Protein AF-A9X7L1-F1 (afdb_monomer_lite)

pLDDT: mean 85.35, std 14.32, range [47.19, 96.69]

Organism: Clarias gariepinus (NCBI:txid13013)

InterPro domains:
  IPR003597 Immunoglobulin C1-set [PF07654] (16-69)
  IPR013783 Immunoglobulin-like fold [G3DSA:2.60.40.10] (8-69)
  IPR036179 Immunoglobulin-like domain superfamily [SSF48726] (12-68)
  IPR050160 Major Histocompatibility Complex/Immunoglobulin [PTHR19944] (10-69)

Radius of gyration: 17.94 Å; chains: 1; bounding box: 48×25×50 Å

Secondary structure (DSSP, 8-state):
-------PPPPBPPEEEEEESS---TTS---EEEEEES-BSS------EETTEE-TT-----GGG-S--

Foldseek 3Di:
DDPDDDDDDDFDDKDWDWDWPDDDDPPDDTDIDIDIDDGPPPDDDDFDDDPNHTDPPDDDDDCVPPPDD

Sequence (69 aa):
AVFSANAFAKESPPKIQVYSRNPGIYGQDNHLICHVSDFHPPDIEITLIKNNEEIPGAQQTDLAFEKGW

Structure (mmCIF, N/CA/C/O backbone):
data_AF-A9X7L1-F1
#
_entry.id   AF-A9X7L1-F1
#
loop_
_atom_site.group_PDB
_atom_site.id
_atom_site.type_symbol
_atom_site.label_atom_id
_atom_site.label_alt_id
_atom_site.label_comp_id
_atom_site.label_asym_id
_atom_site.label_entity_id
_atom_site.label_seq_id
_atom_site.pdbx_PDB_ins_code
_atom_site.Cartn_x
_atom_site.Cartn_y
_atom_site.Cartn_z
_atom_site.occupancy
_atom_site.B_iso_or_equiv
_atom_site.auth_seq_id
_atom_site.auth_comp_id
_atom_site.auth_asym_id
_atom_site.auth_atom_id
_atom_site.pdbx_PDB_model_num
ATOM 1 N N . ALA A 1 1 ? 31.766 -12.288 -35.600 1.00 47.19 1 ALA A N 1
ATOM 2 C CA . ALA A 1 1 ? 31.566 -12.328 -34.139 1.00 47.19 1 ALA A CA 1
ATOM 3 C C . 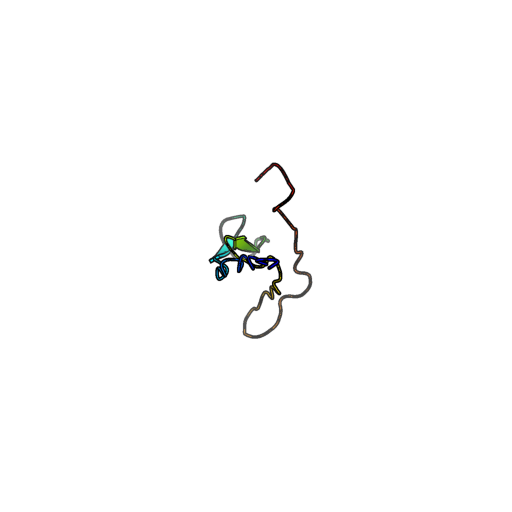ALA A 1 1 ? 30.286 -11.568 -33.828 1.00 47.19 1 ALA A C 1
ATOM 5 O O . ALA A 1 1 ? 30.182 -10.418 -34.232 1.00 47.19 1 ALA A O 1
ATOM 6 N N . VAL A 1 2 ? 29.290 -12.220 -33.226 1.00 49.66 2 VAL A N 1
ATOM 7 C CA . VAL A 1 2 ? 28.027 -11.570 -32.849 1.00 49.66 2 VAL A CA 1
ATOM 8 C C . VAL A 1 2 ? 28.218 -11.030 -31.435 1.00 49.66 2 VAL A C 1
ATOM 10 O O . VAL A 1 2 ? 28.332 -11.806 -30.491 1.00 49.66 2 VAL A O 1
ATOM 13 N N . PHE A 1 3 ? 28.343 -9.712 -31.295 1.00 54.31 3 PHE A N 1
ATOM 14 C CA . PHE A 1 3 ? 28.403 -9.060 -29.989 1.00 54.31 3 PHE A CA 1
ATOM 15 C C . PHE A 1 3 ? 26.975 -8.923 -29.461 1.00 54.31 3 PHE A C 1
ATOM 17 O O . PHE A 1 3 ? 26.257 -7.997 -29.828 1.00 54.31 3 PHE A O 1
ATOM 24 N N . SER A 1 4 ? 26.546 -9.877 -28.636 1.00 65.62 4 SER A N 1
ATOM 25 C CA . SER A 1 4 ? 25.281 -9.769 -27.912 1.00 65.62 4 SER A CA 1
ATOM 26 C C . SER A 1 4 ? 25.498 -8.845 -26.714 1.00 65.62 4 SER A C 1
ATOM 28 O O . SER A 1 4 ? 26.137 -9.227 -25.735 1.00 65.62 4 SER A O 1
ATOM 30 N N . ALA A 1 5 ? 25.027 -7.603 -26.813 1.00 64.12 5 ALA A N 1
ATOM 31 C CA . ALA A 1 5 ? 25.003 -6.678 -25.689 1.00 64.12 5 ALA A CA 1
ATOM 32 C C . ALA A 1 5 ? 23.800 -7.019 -24.798 1.00 64.12 5 ALA A C 1
ATOM 34 O O . ALA A 1 5 ? 22.661 -6.721 -25.146 1.00 64.12 5 ALA A O 1
ATOM 35 N N . ASN A 1 6 ? 24.050 -7.660 -23.656 1.00 65.12 6 ASN A N 1
ATOM 36 C CA . ASN A 1 6 ? 23.034 -7.822 -22.619 1.00 65.12 6 ASN A CA 1
ATOM 37 C C . ASN A 1 6 ? 22.919 -6.501 -21.849 1.00 65.12 6 ASN A C 1
ATOM 39 O O . ASN A 1 6 ? 23.816 -6.144 -21.084 1.00 65.12 6 ASN A O 1
ATOM 43 N N . ALA A 1 7 ? 21.835 -5.758 -22.069 1.00 70.94 7 ALA A N 1
ATOM 44 C CA . ALA A 1 7 ? 21.468 -4.646 -21.204 1.00 70.94 7 ALA A CA 1
ATOM 45 C C . ALA A 1 7 ? 20.836 -5.223 -19.929 1.00 70.94 7 ALA A C 1
ATOM 47 O O . ALA A 1 7 ? 19.729 -5.755 -19.974 1.00 70.94 7 ALA A O 1
ATOM 48 N N . PHE A 1 8 ? 21.547 -5.156 -18.802 1.00 73.62 8 PHE A N 1
ATOM 49 C CA . PHE A 1 8 ? 20.957 -5.472 -17.502 1.00 73.62 8 PHE A CA 1
ATOM 50 C C . PHE A 1 8 ? 20.019 -4.339 -17.098 1.00 73.62 8 PHE A C 1
ATOM 52 O O . PHE A 1 8 ? 20.408 -3.168 -17.103 1.00 73.62 8 PHE A O 1
ATOM 59 N N . ALA A 1 9 ? 18.780 -4.687 -16.771 1.00 80.19 9 ALA A N 1
ATOM 60 C CA . ALA A 1 9 ? 17.826 -3.716 -16.279 1.00 80.19 9 ALA A CA 1
ATOM 61 C C . ALA A 1 9 ? 18.217 -3.284 -14.858 1.00 80.19 9 ALA A C 1
ATOM 63 O O . ALA A 1 9 ? 18.709 -4.083 -14.061 1.00 80.19 9 ALA A O 1
ATOM 64 N N . LYS A 1 10 ? 18.060 -1.994 -14.559 1.00 87.56 10 LYS A N 1
ATOM 65 C CA . LYS A 1 10 ? 18.443 -1.442 -13.260 1.00 87.56 10 LYS A CA 1
ATOM 66 C C . LYS A 1 10 ? 17.393 -1.816 -12.223 1.00 87.56 10 LYS A C 1
ATOM 68 O O . LYS A 1 10 ? 16.254 -1.380 -12.341 1.00 87.56 10 LYS A O 1
ATOM 73 N N . GLU A 1 11 ? 17.799 -2.541 -11.192 1.00 93.31 11 GLU A N 1
ATOM 74 C CA . GLU A 1 11 ? 16.942 -2.817 -10.042 1.00 93.31 11 GLU A CA 1
ATOM 75 C C . GLU A 1 11 ? 16.661 -1.535 -9.252 1.00 93.31 11 GLU A C 1
ATOM 77 O O . GLU A 1 11 ? 17.559 -0.715 -9.005 1.00 93.31 11 GLU A O 1
ATOM 82 N N . SER A 1 12 ? 15.407 -1.363 -8.845 1.00 93.88 12 SER A N 1
ATOM 83 C CA . SER A 1 12 ? 15.018 -0.322 -7.904 1.00 93.88 12 SER A CA 1
ATOM 84 C C . SER A 1 12 ? 14.041 -0.879 -6.868 1.00 93.88 12 SER A C 1
ATOM 86 O O . SER A 1 12 ? 13.038 -1.491 -7.240 1.00 93.88 12 SER A O 1
ATOM 88 N N . PRO A 1 13 ? 14.325 -0.702 -5.564 1.00 94.75 13 PRO A N 1
ATOM 89 C CA . PRO A 1 13 ? 13.421 -1.150 -4.517 1.00 94.75 13 PRO A CA 1
ATOM 90 C C . PRO A 1 13 ? 12.156 -0.278 -4.489 1.00 94.75 13 PRO A C 1
ATOM 92 O O . PRO A 1 13 ? 12.228 0.911 -4.819 1.00 94.75 13 PRO A O 1
ATOM 95 N N . PRO A 1 14 ? 11.014 -0.826 -4.043 1.00 94.44 14 PRO A N 1
ATOM 96 C CA . PRO A 1 14 ? 9.780 -0.066 -3.933 1.00 94.44 14 PRO A CA 1
ATOM 97 C C . PRO A 1 14 ? 9.882 1.051 -2.901 1.00 94.44 14 PRO A C 1
ATOM 99 O O . PRO A 1 14 ? 10.405 0.879 -1.798 1.00 94.44 14 PRO A O 1
ATOM 102 N N . LYS A 1 15 ? 9.302 2.198 -3.243 1.00 95.25 15 LYS A N 1
ATOM 103 C CA . LYS A 1 15 ? 8.965 3.254 -2.290 1.00 95.25 15 LYS A CA 1
ATOM 104 C C . LYS A 1 15 ? 7.532 3.047 -1.841 1.00 95.25 15 LYS A C 1
ATOM 106 O O . LYS A 1 15 ? 6.651 2.881 -2.676 1.00 95.25 15 LYS A O 1
ATOM 111 N N . ILE A 1 16 ? 7.311 3.066 -0.532 1.00 95.19 16 ILE A N 1
ATOM 112 C CA . ILE A 1 16 ? 6.026 2.701 0.063 1.00 95.19 16 ILE A CA 1
ATOM 113 C C . ILE A 1 16 ? 5.521 3.864 0.909 1.00 95.19 16 ILE A C 1
ATOM 115 O O . ILE A 1 16 ? 6.252 4.409 1.738 1.00 95.19 16 ILE A O 1
ATOM 119 N N . GLN A 1 17 ? 4.259 4.229 0.711 1.00 95.25 17 GLN A N 1
ATOM 120 C CA . GLN A 1 17 ? 3.546 5.196 1.536 1.00 95.25 17 GLN A CA 1
ATOM 121 C C . GLN A 1 17 ? 2.195 4.616 1.937 1.00 95.25 17 GLN A C 1
ATOM 123 O O . GLN A 1 17 ? 1.435 4.164 1.084 1.00 95.25 17 GLN A O 1
ATOM 128 N N . VAL A 1 18 ? 1.885 4.666 3.232 1.00 93.81 18 VAL A N 1
ATOM 129 C CA . VAL A 1 18 ? 0.574 4.276 3.756 1.00 93.81 18 VAL A CA 1
ATOM 130 C C . VAL A 1 18 ? -0.095 5.499 4.352 1.00 93.81 18 VAL A C 1
ATOM 132 O O . VAL A 1 18 ? 0.472 6.163 5.220 1.00 93.81 18 VAL A O 1
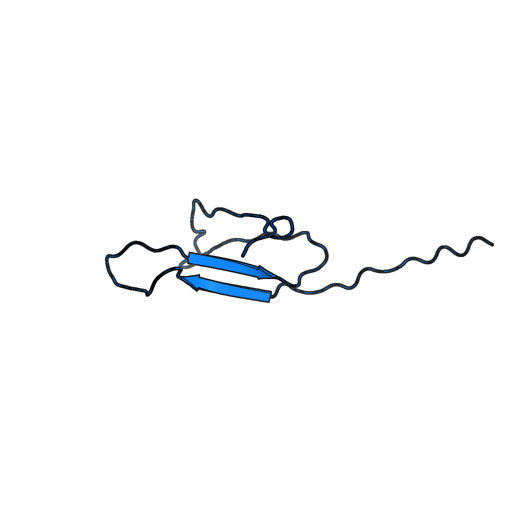ATOM 135 N N . TYR A 1 19 ? -1.295 5.808 3.879 1.00 93.62 19 TYR A N 1
ATOM 136 C CA . TYR A 1 19 ? -2.054 6.963 4.339 1.00 93.62 19 TYR A CA 1
ATOM 137 C C . TYR A 1 19 ? -3.552 6.687 4.303 1.00 93.62 19 TYR A C 1
ATOM 139 O O . TYR A 1 19 ? -4.020 5.724 3.699 1.00 93.62 19 TYR A O 1
ATOM 147 N N . SER A 1 20 ? -4.312 7.523 5.000 1.00 94.69 20 SER A N 1
ATOM 148 C CA . SER A 1 20 ? -5.771 7.472 4.986 1.00 94.69 20 SER A CA 1
ATOM 149 C C . SER A 1 20 ? -6.320 8.445 3.948 1.00 94.69 20 SER A C 1
ATOM 151 O O . SER A 1 20 ? -5.760 9.521 3.743 1.00 94.69 20 SER A O 1
ATOM 153 N N . ARG A 1 21 ? -7.422 8.074 3.288 1.00 94.25 21 ARG A N 1
ATOM 154 C CA . ARG A 1 21 ? -8.120 8.966 2.351 1.00 94.25 21 ARG A CA 1
ATOM 155 C C . ARG A 1 21 ? -8.686 10.195 3.068 1.00 94.25 21 ARG A C 1
ATOM 157 O O . ARG A 1 21 ? -8.603 11.298 2.542 1.00 94.25 21 ARG A O 1
ATOM 164 N N . ASN A 1 22 ? -9.252 9.992 4.257 1.00 95.88 22 ASN A N 1
ATOM 165 C CA . ASN A 1 22 ? -9.826 11.038 5.106 1.00 95.88 22 ASN A CA 1
ATOM 166 C C . ASN A 1 22 ? -9.066 11.145 6.441 1.00 95.88 22 ASN A C 1
ATOM 168 O O . ASN A 1 22 ? -8.361 10.206 6.807 1.00 95.88 22 ASN A O 1
ATOM 172 N N . PRO A 1 23 ? -9.236 12.222 7.229 1.00 95.81 23 PRO A N 1
ATOM 173 C CA . PRO A 1 23 ? -8.699 12.291 8.588 1.00 95.81 23 PRO A CA 1
ATOM 174 C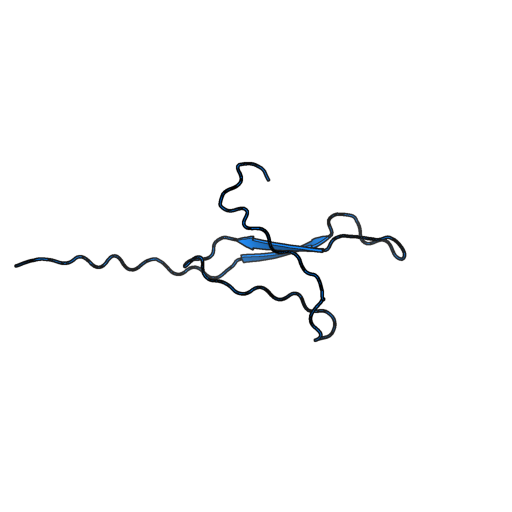 C . PRO A 1 23 ? -9.156 11.119 9.472 1.00 95.81 23 PRO A C 1
ATOM 176 O O . PRO A 1 23 ? -10.292 10.655 9.381 1.00 95.81 23 PRO A O 1
ATOM 179 N N . GLY A 1 24 ? -8.275 10.646 10.356 1.00 94.31 24 GLY A N 1
ATOM 180 C CA . GLY A 1 24 ? -8.579 9.557 11.286 1.00 94.31 24 GLY A CA 1
ATOM 181 C C . GLY A 1 24 ? -9.481 10.013 12.432 1.00 94.31 24 GLY A C 1
ATOM 182 O O . GLY A 1 24 ? -8.986 10.509 13.441 1.00 94.31 24 GLY A O 1
ATOM 183 N N . ILE A 1 25 ? -10.795 9.835 12.286 1.00 96.69 25 ILE A N 1
ATOM 184 C CA . ILE A 1 25 ? -11.787 10.140 13.324 1.00 96.69 25 ILE A CA 1
ATOM 185 C C . ILE A 1 25 ? -12.363 8.833 13.873 1.00 96.69 25 ILE A C 1
ATOM 187 O O . ILE A 1 25 ? -12.834 7.982 13.120 1.00 96.69 25 ILE A O 1
ATOM 191 N N . TYR A 1 26 ? -12.342 8.670 15.197 1.00 95.38 26 TYR A N 1
ATOM 192 C CA . TYR A 1 26 ? -12.911 7.492 15.851 1.00 95.38 26 TYR A CA 1
ATOM 193 C C . TYR A 1 26 ? -14.400 7.328 15.521 1.00 95.38 26 TYR A C 1
ATOM 195 O O . TYR A 1 26 ? -15.173 8.281 15.604 1.00 95.38 26 TYR A O 1
ATOM 203 N N . GLY A 1 27 ? -14.795 6.100 15.178 1.00 96.06 27 GLY A N 1
ATOM 204 C CA . GLY A 1 27 ? -16.178 5.759 14.841 1.00 96.06 27 GLY A CA 1
ATOM 205 C C . GLY A 1 27 ? -16.616 6.151 13.426 1.00 96.06 27 GLY A C 1
ATOM 206 O O . GLY A 1 27 ? -17.786 5.962 13.110 1.00 96.06 27 GLY A O 1
ATOM 207 N N . GLN A 1 28 ? -15.718 6.677 12.584 1.00 96.69 28 GLN A N 1
ATOM 208 C CA . GLN A 1 28 ? -15.988 6.938 11.167 1.00 96.69 28 GLN A CA 1
ATOM 209 C C . GLN A 1 28 ? -15.195 5.992 10.268 1.00 96.69 28 GLN A C 1
ATOM 211 O O . GLN A 1 28 ? -14.007 5.749 10.495 1.00 96.69 28 GLN A O 1
ATOM 216 N N . ASP A 1 29 ? -15.860 5.504 9.224 1.00 94.88 29 ASP A N 1
ATOM 217 C CA . ASP A 1 29 ? -15.239 4.663 8.208 1.00 94.88 29 ASP A CA 1
ATOM 218 C C . ASP A 1 29 ? -14.217 5.448 7.382 1.00 94.88 29 ASP A C 1
ATOM 220 O O . ASP A 1 29 ? -14.340 6.655 7.146 1.00 94.88 29 ASP A O 1
ATOM 224 N N . ASN A 1 30 ? -13.183 4.748 6.925 1.00 93.44 30 ASN A N 1
ATOM 225 C CA . ASN A 1 30 ? -12.112 5.335 6.137 1.00 93.44 30 ASN A CA 1
ATOM 226 C C . ASN A 1 30 ? -11.489 4.292 5.206 1.00 93.44 30 ASN A C 1
ATOM 228 O O . ASN A 1 30 ? -11.667 3.088 5.385 1.00 93.44 30 ASN A O 1
ATOM 232 N N . HIS A 1 31 ? -10.711 4.766 4.240 1.00 92.31 31 HIS A N 1
ATOM 233 C CA . HIS A 1 31 ? -9.916 3.928 3.355 1.00 92.31 31 HIS A CA 1
ATOM 234 C C . HIS A 1 31 ? -8.439 4.133 3.663 1.00 92.31 31 HIS A C 1
ATOM 236 O O . HIS A 1 31 ? -7.952 5.266 3.650 1.00 92.31 31 HIS A O 1
ATOM 242 N N . LEU A 1 32 ? -7.733 3.036 3.921 1.00 92.44 32 LEU A N 1
ATOM 243 C CA . LEU A 1 32 ? -6.276 3.019 3.947 1.00 92.44 32 LEU A CA 1
ATOM 244 C C . LEU A 1 32 ? -5.766 2.745 2.537 1.00 92.44 32 LEU A C 1
ATOM 246 O O . LEU A 1 32 ? -6.250 1.841 1.861 1.00 92.44 32 LEU A O 1
ATOM 250 N N . ILE A 1 33 ? -4.798 3.542 2.107 1.00 93.88 33 ILE A N 1
ATOM 251 C CA . ILE A 1 33 ? -4.186 3.467 0.787 1.00 93.88 33 ILE A CA 1
ATOM 252 C C . ILE A 1 33 ? -2.720 3.097 0.982 1.00 93.88 33 ILE A C 1
ATOM 254 O O . ILE A 1 33 ? -2.006 3.771 1.724 1.00 93.88 33 ILE A O 1
ATOM 258 N N . CYS A 1 34 ? -2.289 2.028 0.313 1.00 94.12 34 CYS A N 1
ATOM 259 C CA . CYS A 1 34 ? -0.887 1.662 0.157 1.00 94.12 34 CYS A CA 1
ATOM 260 C C . CYS A 1 34 ? -0.446 2.080 -1.244 1.00 94.12 34 CYS A C 1
ATOM 262 O O . CYS A 1 34 ? -0.881 1.491 -2.230 1.00 94.12 34 CYS A O 1
ATOM 264 N N . HIS A 1 35 ? 0.377 3.118 -1.337 1.00 93.94 35 HIS A N 1
ATOM 265 C CA . HIS A 1 35 ? 0.949 3.562 -2.599 1.00 93.94 35 HIS A CA 1
ATOM 266 C C . HIS A 1 35 ? 2.378 3.040 -2.717 1.00 93.94 35 HIS A C 1
ATOM 268 O O . HIS A 1 35 ? 3.226 3.351 -1.875 1.00 93.94 35 HIS A O 1
ATOM 274 N N . VAL A 1 36 ? 2.620 2.244 -3.759 1.00 93.94 36 VAL A N 1
ATOM 275 C CA . VAL A 1 36 ? 3.915 1.628 -4.048 1.00 93.94 36 VAL A CA 1
ATOM 276 C C . VAL A 1 36 ? 4.415 2.120 -5.400 1.00 93.94 36 VAL A C 1
ATOM 278 O O . VAL A 1 36 ? 3.714 1.992 -6.400 1.00 93.94 36 VAL A O 1
ATOM 281 N N . SER A 1 37 ? 5.609 2.708 -5.433 1.00 93.06 37 SER A N 1
ATOM 282 C CA . SER A 1 37 ? 6.150 3.350 -6.634 1.00 93.06 37 SER A CA 1
ATOM 283 C C . SER A 1 37 ? 7.658 3.148 -6.803 1.00 93.06 37 SER A C 1
ATOM 285 O O . SER A 1 37 ? 8.341 2.641 -5.911 1.00 93.06 37 SER A O 1
ATOM 287 N N . ASP A 1 38 ? 8.173 3.553 -7.968 1.00 91.56 38 ASP A N 1
ATOM 288 C CA . ASP A 1 38 ? 9.599 3.575 -8.326 1.00 91.56 38 ASP A CA 1
ATOM 289 C C . ASP A 1 38 ? 10.336 2.225 -8.208 1.00 91.56 38 ASP A C 1
ATOM 291 O O . ASP A 1 38 ? 11.547 2.195 -7.971 1.00 91.56 38 ASP A O 1
ATOM 295 N N . PHE A 1 39 ? 9.637 1.105 -8.412 1.00 92.25 39 PHE A N 1
ATOM 296 C CA . PHE A 1 39 ? 10.230 -0.234 -8.380 1.00 92.25 39 PHE A CA 1
ATOM 297 C C . PHE A 1 39 ? 10.491 -0.814 -9.774 1.00 92.25 39 PHE A C 1
ATOM 299 O O . PHE A 1 39 ? 9.778 -0.529 -10.738 1.00 92.25 39 PHE A O 1
ATOM 306 N N . HIS A 1 40 ? 11.535 -1.631 -9.869 1.00 92.31 40 HIS A N 1
ATOM 307 C CA . HIS A 1 40 ? 11.899 -2.379 -11.063 1.00 92.31 40 HIS A CA 1
ATOM 308 C C . HIS A 1 40 ? 12.683 -3.641 -10.666 1.00 92.31 40 HIS A C 1
ATOM 310 O O . HIS A 1 40 ? 13.609 -3.521 -9.856 1.00 92.31 40 HIS A O 1
ATOM 316 N N . PRO A 1 41 ? 12.405 -4.818 -11.263 1.00 90.62 41 PRO A N 1
ATOM 317 C CA . PRO A 1 41 ? 11.358 -5.106 -12.262 1.00 90.62 41 PRO A CA 1
ATOM 318 C C . PRO A 1 41 ? 9.927 -4.925 -11.710 1.00 90.62 41 PRO A C 1
ATOM 320 O O . PRO A 1 41 ? 9.767 -4.831 -10.498 1.00 90.62 41 PRO A O 1
ATOM 323 N N . PRO A 1 42 ? 8.882 -4.841 -12.562 1.00 87.12 42 PRO A N 1
ATOM 324 C CA . PRO A 1 42 ? 7.503 -4.563 -12.132 1.00 87.12 42 PRO A CA 1
ATOM 325 C C . PRO A 1 42 ? 6.794 -5.765 -11.469 1.00 87.12 42 PRO A C 1
ATOM 327 O O . PRO A 1 42 ? 5.569 -5.834 -11.471 1.00 87.12 42 PRO A O 1
ATOM 330 N N . ASP A 1 43 ? 7.549 -6.714 -10.918 1.00 87.56 43 ASP A N 1
ATOM 331 C CA . ASP A 1 43 ? 7.026 -7.891 -10.224 1.00 87.56 43 ASP A CA 1
ATOM 332 C C . ASP A 1 43 ? 7.082 -7.654 -8.709 1.00 87.56 43 ASP A C 1
ATOM 334 O O . ASP A 1 43 ? 8.156 -7.390 -8.161 1.00 87.56 43 ASP A O 1
ATOM 338 N N . ILE A 1 44 ? 5.924 -7.662 -8.043 1.0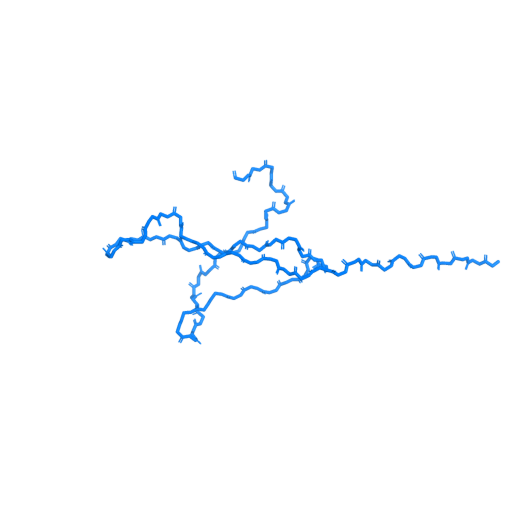0 89.81 44 ILE A N 1
ATOM 339 C CA . ILE A 1 44 ? 5.809 -7.343 -6.617 1.00 89.81 44 ILE A CA 1
ATOM 340 C C . ILE A 1 44 ? 4.581 -7.995 -5.978 1.00 89.81 44 ILE A C 1
ATOM 342 O O . ILE A 1 44 ? 3.513 -8.089 -6.583 1.00 89.81 44 ILE A O 1
ATOM 346 N N . GLU A 1 45 ? 4.724 -8.366 -4.708 1.00 90.88 45 GLU A N 1
ATOM 347 C CA . GLU A 1 45 ? 3.637 -8.797 -3.833 1.00 90.88 45 GLU A CA 1
ATOM 348 C C . GLU A 1 45 ? 3.429 -7.752 -2.728 1.00 90.88 45 GLU A C 1
ATOM 350 O O . GLU A 1 45 ? 4.391 -7.269 -2.124 1.00 90.88 45 GLU A O 1
ATOM 355 N N . ILE A 1 46 ? 2.174 -7.368 -2.479 1.00 91.62 46 ILE A N 1
ATOM 356 C CA . ILE A 1 46 ? 1.817 -6.341 -1.495 1.00 91.62 46 ILE A CA 1
ATOM 357 C C . ILE A 1 46 ? 0.788 -6.924 -0.529 1.00 91.62 46 ILE A C 1
ATOM 359 O O . ILE A 1 46 ? -0.332 -7.238 -0.920 1.00 91.62 46 ILE A O 1
ATOM 363 N N . THR A 1 47 ? 1.144 -6.988 0.753 1.00 91.88 47 THR A N 1
ATOM 364 C CA . THR A 1 47 ? 0.248 -7.436 1.827 1.00 91.88 47 THR A CA 1
ATOM 365 C C . THR A 1 47 ? 0.051 -6.318 2.844 1.00 91.88 47 THR A C 1
ATOM 367 O O . THR A 1 47 ? 1.017 -5.741 3.349 1.00 91.88 47 THR A O 1
ATOM 370 N N . LEU A 1 48 ? -1.204 -6.010 3.177 1.00 92.06 48 LEU A N 1
ATOM 371 C CA . LEU A 1 48 ? -1.536 -5.086 4.260 1.00 92.06 48 LEU A CA 1
ATOM 372 C C . LEU A 1 48 ? -1.761 -5.865 5.551 1.00 92.06 48 LEU A C 1
ATOM 374 O O . LEU A 1 48 ? -2.600 -6.756 5.593 1.00 92.06 48 LEU A O 1
ATOM 378 N N . ILE A 1 49 ? -1.044 -5.496 6.611 1.00 94.12 49 ILE A N 1
ATOM 379 C CA . ILE A 1 49 ? -1.128 -6.156 7.916 1.00 94.12 49 ILE A CA 1
ATOM 380 C C . ILE A 1 49 ? -1.543 -5.184 9.023 1.00 94.12 49 ILE A C 1
ATOM 382 O O . ILE A 1 49 ? -1.131 -4.024 9.051 1.00 94.12 49 ILE A O 1
ATOM 386 N N . LYS A 1 50 ? -2.331 -5.678 9.977 1.00 92.12 50 LYS A N 1
ATOM 387 C CA . LYS A 1 50 ? -2.700 -4.992 11.217 1.00 92.12 50 LYS A CA 1
ATOM 388 C C . LYS A 1 50 ? -2.504 -5.955 12.379 1.00 92.12 50 LYS A C 1
ATOM 390 O O . LYS A 1 50 ? -3.098 -7.022 12.395 1.00 92.12 50 LYS A O 1
ATOM 395 N N . ASN A 1 51 ? -1.697 -5.567 13.368 1.00 94.88 51 ASN A N 1
ATOM 396 C CA . ASN A 1 51 ? -1.398 -6.403 14.540 1.00 94.88 51 ASN A CA 1
ATOM 397 C C . ASN A 1 51 ? -0.920 -7.821 14.164 1.00 94.88 51 ASN A C 1
ATOM 399 O O . ASN A 1 51 ? -1.330 -8.795 14.783 1.00 94.88 51 ASN A O 1
ATOM 403 N N . ASN A 1 52 ? -0.061 -7.916 13.145 1.00 95.56 52 ASN A N 1
ATOM 404 C CA . ASN A 1 52 ? 0.504 -9.162 12.611 1.00 95.56 52 ASN A CA 1
ATOM 405 C C . ASN A 1 52 ? -0.487 -10.079 11.871 1.00 95.56 52 ASN A C 1
ATOM 407 O O . ASN A 1 52 ? -0.103 -11.181 11.487 1.00 95.56 52 ASN A O 1
ATOM 411 N N . GLU A 1 53 ? -1.71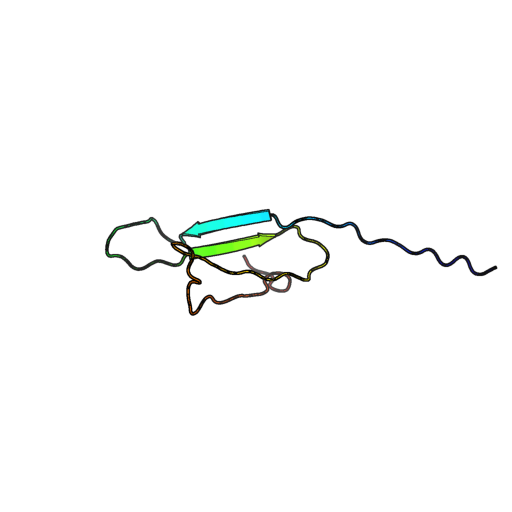2 -9.624 11.613 1.00 96.38 53 GLU A N 1
ATOM 412 C CA . GLU A 1 53 ? -2.691 -10.336 10.789 1.00 96.38 53 GLU A CA 1
ATOM 413 C C . GLU A 1 53 ? -2.934 -9.591 9.476 1.00 96.38 53 GLU A C 1
ATOM 415 O O . GLU A 1 53 ? -2.945 -8.358 9.439 1.00 96.38 53 GLU A O 1
ATOM 420 N N . GLU A 1 54 ? -3.123 -10.338 8.390 1.00 94.19 54 GLU A N 1
ATOM 421 C CA . GLU A 1 54 ? -3.472 -9.775 7.087 1.00 94.19 54 GLU A CA 1
ATOM 422 C C . GLU A 1 54 ? -4.856 -9.117 7.133 1.00 94.19 54 GLU A C 1
ATOM 424 O O . GLU A 1 54 ? -5.817 -9.673 7.667 1.00 94.19 54 GLU A O 1
ATOM 429 N N . ILE A 1 55 ? -4.959 -7.912 6.571 1.00 91.44 55 ILE A N 1
ATOM 430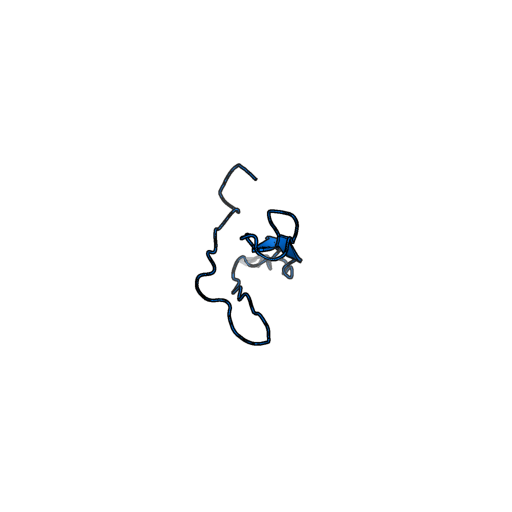 C CA . ILE A 1 55 ? -6.227 -7.205 6.418 1.00 91.44 55 ILE A CA 1
ATOM 431 C C . ILE A 1 55 ? -6.963 -7.827 5.224 1.00 91.44 55 ILE A C 1
ATOM 433 O O . ILE A 1 55 ? -6.516 -7.664 4.086 1.00 91.44 55 ILE A O 1
ATOM 437 N N . PRO A 1 56 ? -8.105 -8.501 5.439 1.00 91.31 56 PRO A N 1
ATOM 438 C CA . PRO A 1 56 ? -8.824 -9.144 4.352 1.00 91.31 56 PRO A CA 1
ATOM 439 C C . PRO A 1 56 ? -9.477 -8.109 3.432 1.00 91.31 56 PRO A C 1
ATOM 441 O O . PRO A 1 56 ? -9.883 -7.028 3.861 1.00 91.31 56 PRO A O 1
ATOM 444 N N . GLY A 1 57 ? -9.645 -8.473 2.160 1.00 88.06 57 GLY A N 1
ATOM 445 C CA . GLY A 1 57 ? -10.394 -7.663 1.195 1.00 88.06 57 GLY A CA 1
ATOM 446 C C . GLY A 1 57 ? -9.656 -6.421 0.690 1.00 88.06 57 GLY A C 1
ATOM 447 O O . GLY A 1 57 ? -10.299 -5.519 0.152 1.00 88.06 57 GLY A O 1
ATOM 448 N N . ALA A 1 58 ? -8.328 -6.362 0.842 1.00 90.25 58 ALA A N 1
ATOM 449 C CA . ALA A 1 58 ? -7.516 -5.349 0.182 1.00 90.25 58 ALA A CA 1
ATOM 450 C C . ALA A 1 58 ? -7.690 -5.441 -1.345 1.00 90.25 58 ALA A C 1
ATOM 452 O O . ALA A 1 58 ? -7.649 -6.523 -1.930 1.00 90.25 58 ALA A O 1
ATOM 453 N N . GLN A 1 59 ? -7.903 -4.294 -1.989 1.00 89.44 59 GLN A N 1
ATOM 454 C CA . GLN A 1 59 ? -8.008 -4.188 -3.442 1.00 89.44 59 GLN A CA 1
ATOM 455 C C . GLN A 1 59 ? -6.710 -3.597 -3.989 1.00 89.44 59 GLN A C 1
ATOM 457 O O . GLN A 1 59 ? -6.269 -2.548 -3.521 1.00 89.44 59 GLN A O 1
ATOM 462 N N . GLN A 1 60 ? -6.116 -4.260 -4.980 1.00 88.19 60 GLN A N 1
ATOM 463 C CA . GLN A 1 60 ? -4.927 -3.783 -5.682 1.00 88.19 60 GLN A CA 1
ATOM 464 C C . GLN A 1 60 ? -5.313 -3.326 -7.088 1.00 88.19 60 GLN A C 1
ATOM 466 O O . GLN A 1 60 ? -6.006 -4.035 -7.816 1.00 88.19 60 GLN A O 1
ATOM 471 N N . THR A 1 61 ? -4.853 -2.137 -7.465 1.00 84.88 61 THR A N 1
ATOM 472 C CA . THR A 1 61 ? -5.056 -1.552 -8.793 1.00 84.88 61 THR A CA 1
ATOM 473 C C . THR A 1 61 ? -3.708 -1.209 -9.403 1.00 84.88 61 THR A C 1
ATOM 475 O O . THR A 1 61 ? -2.848 -0.666 -8.709 1.00 84.88 61 THR A O 1
ATOM 478 N N . ASP A 1 62 ? -3.531 -1.486 -10.692 1.00 81.38 62 ASP A N 1
ATOM 479 C CA . ASP A 1 62 ? -2.332 -1.081 -11.421 1.00 81.38 62 ASP A CA 1
ATOM 480 C C . ASP A 1 62 ? -2.536 0.308 -12.041 1.00 81.38 62 ASP A C 1
ATOM 482 O O . ASP A 1 62 ? -3.253 0.473 -13.028 1.00 81.38 62 ASP A O 1
ATOM 486 N N . LEU A 1 63 ? -1.911 1.316 -11.432 1.00 73.56 63 LEU A N 1
ATOM 487 C CA . LEU A 1 63 ? -1.973 2.706 -11.887 1.00 73.56 63 LEU A CA 1
ATOM 488 C C . LEU A 1 63 ? -0.939 3.019 -12.979 1.00 73.56 63 LEU A C 1
ATOM 490 O O . LEU A 1 63 ? -0.947 4.125 -13.513 1.00 73.56 63 LEU A O 1
ATOM 494 N N . ALA A 1 64 ? -0.064 2.074 -13.351 1.00 65.94 64 ALA A N 1
ATOM 495 C CA . ALA A 1 64 ? 0.966 2.306 -14.365 1.00 65.94 64 ALA A CA 1
ATOM 496 C C . ALA A 1 64 ? 0.383 2.583 -15.765 1.00 65.94 64 ALA A C 1
ATOM 498 O O . ALA A 1 64 ? 1.082 3.117 -16.629 1.00 65.94 64 ALA A O 1
ATOM 499 N N . PHE A 1 65 ? -0.896 2.254 -15.987 1.00 58.62 65 PHE A N 1
ATOM 500 C CA . PHE A 1 65 ? -1.569 2.377 -17.281 1.00 58.62 65 PHE A CA 1
ATOM 501 C C . PHE A 1 65 ? -2.729 3.385 -17.309 1.00 58.62 65 PHE A C 1
ATOM 503 O O . PHE A 1 65 ? -3.258 3.660 -18.390 1.00 58.62 65 PHE A O 1
ATOM 510 N N . GLU A 1 66 ? -3.106 3.983 -16.175 1.00 58.56 66 GLU A N 1
ATOM 511 C CA . GLU A 1 66 ? -4.168 4.994 -16.126 1.00 58.56 66 GLU A CA 1
ATOM 512 C C . GLU A 1 66 ? -3.600 6.420 -16.168 1.00 58.56 66 GLU A C 1
ATOM 514 O O . GLU A 1 66 ? -2.641 6.771 -15.487 1.00 58.56 66 GLU A O 1
ATOM 519 N N . LYS A 1 67 ? -4.195 7.280 -17.004 1.00 49.56 67 LYS A N 1
ATOM 520 C CA . LYS A 1 67 ? -3.748 8.673 -17.213 1.00 49.56 67 LYS A CA 1
ATOM 521 C C . LYS A 1 67 ? -4.157 9.648 -16.097 1.00 49.56 67 LYS A C 1
ATOM 523 O O . LYS A 1 67 ? -3.935 10.848 -16.253 1.00 49.56 67 LYS A O 1
ATOM 528 N N . GLY A 1 68 ? -4.770 9.175 -15.017 1.00 55.03 68 GLY A N 1
ATOM 529 C CA . GLY A 1 68 ? -5.305 10.012 -13.947 1.00 55.03 68 GLY A CA 1
ATOM 530 C C . GLY A 1 68 ? -4.866 9.501 -12.585 1.00 55.03 68 GLY A C 1
ATOM 531 O O . GLY A 1 68 ? -5.103 8.342 -12.263 1.00 55.03 68 GLY A O 1
ATOM 532 N N . TRP A 1 69 ? -4.216 10.379 -11.827 1.00 48.22 69 TRP A N 1
ATOM 533 C CA . TRP A 1 69 ? -4.087 10.270 -10.377 1.00 48.22 69 TRP A CA 1
ATOM 534 C C . TRP A 1 69 ? -5.370 10.765 -9.704 1.00 48.22 69 TRP A C 1
ATOM 536 O O . TRP A 1 69 ? -6.039 11.649 -10.293 1.00 48.22 69 TRP A O 1
#